Protein AF-A0A354BKF6-F1 (afdb_monomer)

pLDDT: mean 94.43, std 3.98, range [77.25, 98.25]

Mean predicted aligned error: 3.27 Å

Sequence (151 aa):
FLPRPFVEEVFVPQAQAVKSELNRNYIPGHKKGGSVSYYTVQEKAPRFLELYRADSFRGFLDRLVQAKLMFCPDNDPHSCALYYYTEPGDHIGFHYDTSYYNGARYTILMGLVDRSTQCKLVCELFKDHPTQQPRHLELITEPGDMVIFNG

Nearest PDB structures (foldseek):
  7u6h-assembly4_D  TM=7.148E-01  e=1.396E-02  Pseudomonas kilonensis
  6nie-assembly4_D  TM=7.273E-01  e=1.927E-01  Streptantibioticus cattleyicolor NRRL 8057 = DSM 46488
  4nhy-assembly6_C-3  TM=6.813E-01  e=1.699E+00  Homo sapiens

Structure (mmCIF, N/CA/C/O backbone):
data_AF-A0A354BKF6-F1
#
_entry.id   AF-A0A354BKF6-F1
#
loop_
_atom_site.group_PDB
_atom_site.id
_atom_site.type_symbol
_atom_site.label_atom_id
_atom_site.label_alt_id
_atom_site.label_comp_id
_atom_site.label_asym_id
_atom_site.label_entity_id
_atom_site.label_seq_id
_atom_site.pdbx_PDB_ins_code
_atom_site.Cartn_x
_atom_site.Cartn_y
_atom_site.Cartn_z
_atom_site.occupancy
_atom_site.B_iso_or_equiv
_atom_site.auth_seq_id
_atom_site.auth_comp_id
_atom_site.auth_asym_id
_atom_site.auth_atom_id
_atom_site.pdbx_PDB_model_num
ATOM 1 N N . PHE A 1 1 ? 4.779 -10.829 6.390 1.00 95.50 1 PHE A N 1
ATOM 2 C CA . PHE A 1 1 ? 3.600 -11.636 5.972 1.00 95.50 1 PHE A CA 1
ATOM 3 C C . PHE A 1 1 ? 3.947 -12.526 4.784 1.00 95.50 1 PHE A C 1
ATOM 5 O O . PHE A 1 1 ? 3.900 -13.741 4.933 1.00 95.50 1 PHE A O 1
ATOM 12 N N . LEU A 1 2 ? 4.338 -11.957 3.641 1.00 97.38 2 LEU A N 1
ATOM 13 C CA . LEU A 1 2 ? 4.925 -12.721 2.537 1.00 97.38 2 LEU A CA 1
ATOM 14 C C . LEU A 1 2 ? 6.447 -12.828 2.706 1.00 97.38 2 LEU A C 1
ATOM 16 O O . LEU A 1 2 ? 7.049 -11.903 3.254 1.00 97.38 2 LEU A O 1
ATOM 20 N N . PRO A 1 3 ? 7.088 -13.913 2.238 1.00 97.88 3 PRO A N 1
ATOM 21 C CA . PRO A 1 3 ? 8.542 -13.986 2.201 1.00 97.88 3 PRO A CA 1
ATOM 22 C C . PRO A 1 3 ? 9.117 -12.869 1.328 1.00 97.88 3 PRO A C 1
ATOM 24 O O . PRO A 1 3 ? 8.699 -12.697 0.182 1.00 97.88 3 PRO A O 1
ATOM 27 N N . ARG A 1 4 ? 10.120 -12.156 1.840 1.00 97.12 4 ARG A N 1
ATOM 28 C CA . ARG A 1 4 ? 10.809 -11.086 1.109 1.00 97.12 4 ARG A CA 1
ATOM 29 C C . ARG A 1 4 ? 11.258 -11.488 -0.308 1.00 97.12 4 ARG A C 1
ATOM 31 O O . ARG A 1 4 ? 10.924 -10.745 -1.228 1.00 97.12 4 ARG A O 1
ATOM 38 N N . PRO A 1 5 ? 1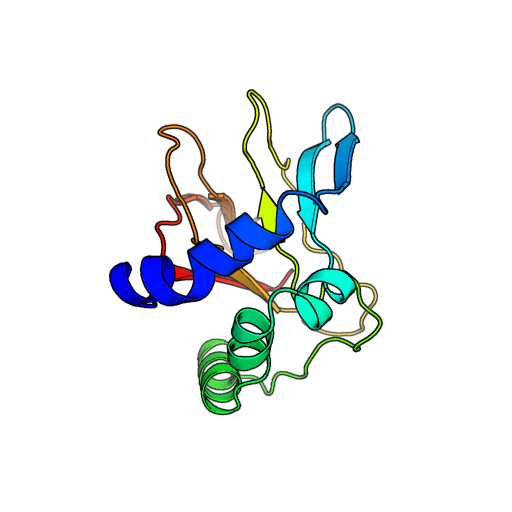1.905 -12.655 -0.534 1.00 98.06 5 PRO A N 1
ATOM 39 C CA . PRO A 1 5 ? 12.312 -13.057 -1.883 1.00 98.06 5 PRO A CA 1
ATOM 40 C C . PRO A 1 5 ? 11.137 -13.161 -2.860 1.00 98.06 5 PRO A C 1
ATOM 42 O O . PRO A 1 5 ? 11.247 -12.733 -4.001 1.00 98.06 5 PRO A O 1
ATOM 45 N N . PHE A 1 6 ? 9.983 -13.651 -2.396 1.00 98.00 6 PHE A N 1
ATOM 46 C CA . PHE A 1 6 ? 8.782 -13.742 -3.224 1.00 98.00 6 PHE A CA 1
ATOM 47 C C . PHE A 1 6 ? 8.280 -12.355 -3.639 1.00 98.00 6 PHE A C 1
ATOM 49 O O . PHE A 1 6 ? 7.915 -12.144 -4.792 1.00 98.00 6 PHE A O 1
ATOM 56 N N . VAL A 1 7 ? 8.283 -11.388 -2.717 1.00 98.25 7 VAL A N 1
ATOM 57 C CA . VAL A 1 7 ? 7.860 -10.015 -3.026 1.00 98.25 7 VAL A CA 1
ATOM 58 C C . VAL A 1 7 ? 8.809 -9.349 -4.014 1.00 98.25 7 VAL A C 1
ATOM 60 O O . VAL A 1 7 ? 8.356 -8.742 -4.988 1.00 98.25 7 VAL A O 1
ATOM 63 N N . GLU A 1 8 ? 10.112 -9.495 -3.784 1.00 97.69 8 GLU A N 1
ATOM 64 C CA . GLU A 1 8 ? 11.159 -8.951 -4.648 1.00 97.69 8 GLU A CA 1
ATOM 65 C C . GLU A 1 8 ? 11.139 -9.570 -6.054 1.00 97.69 8 GLU A C 1
ATOM 67 O O . GLU A 1 8 ? 11.384 -8.861 -7.028 1.00 97.69 8 GLU A O 1
ATOM 72 N N . GLU A 1 9 ? 10.792 -10.850 -6.185 1.00 97.94 9 GLU A N 1
ATOM 73 C CA . GLU A 1 9 ? 10.708 -11.542 -7.474 1.00 97.94 9 GLU A CA 1
ATOM 74 C C . GLU A 1 9 ? 9.396 -11.258 -8.223 1.00 97.94 9 GLU A C 1
ATOM 76 O O . GLU A 1 9 ? 9.407 -11.011 -9.428 1.00 97.94 9 GLU A O 1
ATOM 81 N N . VAL A 1 10 ? 8.252 -11.271 -7.532 1.00 97.56 10 VAL A N 1
ATOM 82 C CA . VAL A 1 10 ? 6.928 -11.271 -8.181 1.00 97.56 10 VAL A CA 1
ATOM 83 C C . VAL A 1 10 ? 6.327 -9.871 -8.307 1.00 97.56 10 VAL A C 1
ATOM 85 O O . VAL A 1 10 ? 5.771 -9.527 -9.354 1.00 97.56 10 VAL A O 1
ATOM 88 N N . PHE A 1 11 ? 6.420 -9.053 -7.255 1.00 98.19 11 PHE A N 1
ATOM 89 C CA . PHE A 1 11 ? 5.707 -7.772 -7.178 1.00 98.19 11 PHE A CA 1
ATOM 90 C C . PHE A 1 11 ? 6.582 -6.577 -7.535 1.00 98.19 11 PHE A C 1
ATOM 92 O O . PHE A 1 11 ? 6.136 -5.676 -8.251 1.00 98.19 11 PHE A O 1
ATOM 99 N N . VAL A 1 12 ? 7.834 -6.558 -7.068 1.00 98.06 12 VAL A N 1
ATOM 100 C CA . VAL A 1 12 ? 8.735 -5.423 -7.305 1.00 98.06 12 VAL A CA 1
ATOM 101 C C . VAL A 1 12 ? 8.926 -5.129 -8.799 1.00 98.06 12 VAL A C 1
ATOM 103 O O . VAL A 1 12 ? 8.836 -3.950 -9.146 1.00 98.06 12 VAL A O 1
ATOM 106 N N . PRO A 1 13 ? 9.098 -6.109 -9.712 1.00 98.00 13 PRO A N 1
ATOM 107 C CA . PRO A 1 13 ? 9.238 -5.812 -11.137 1.00 98.00 13 PRO A CA 1
ATOM 108 C C . PRO A 1 13 ? 8.025 -5.085 -11.727 1.00 98.00 13 PRO A C 1
ATOM 110 O O . PRO A 1 13 ? 8.200 -4.136 -12.487 1.00 98.00 13 PRO A O 1
ATOM 113 N N . GLN A 1 14 ? 6.801 -5.451 -11.330 1.00 97.69 14 GLN A N 1
ATOM 114 C CA . GLN A 1 14 ? 5.589 -4.756 -11.782 1.00 97.69 14 GLN A CA 1
ATOM 115 C C . GLN A 1 14 ? 5.467 -3.361 -11.184 1.00 97.69 14 GLN A C 1
ATOM 117 O O . GLN A 1 14 ? 5.155 -2.418 -11.906 1.00 97.69 14 GLN A O 1
ATOM 122 N N . ALA A 1 15 ? 5.798 -3.201 -9.900 1.00 97.50 15 ALA A N 1
ATOM 123 C CA . ALA A 1 15 ? 5.865 -1.882 -9.286 1.00 97.50 15 ALA A CA 1
ATOM 124 C C . ALA A 1 15 ? 6.912 -0.983 -9.971 1.00 97.50 15 ALA A C 1
ATOM 126 O O . ALA A 1 15 ? 6.690 0.220 -10.088 1.00 97.50 15 ALA A O 1
ATOM 127 N N . GLN A 1 16 ? 8.039 -1.527 -10.447 1.00 97.12 16 GLN A N 1
ATOM 128 C CA . GLN A 1 16 ? 8.996 -0.757 -11.249 1.00 97.12 16 GLN A CA 1
ATOM 129 C C . GLN A 1 16 ? 8.455 -0.449 -12.651 1.00 97.12 16 GLN A C 1
ATOM 131 O O . GLN A 1 16 ? 8.610 0.679 -13.110 1.00 97.12 16 GLN A O 1
ATOM 136 N N . ALA A 1 17 ? 7.808 -1.412 -13.313 1.00 97.00 17 ALA A N 1
ATOM 137 C CA . ALA A 1 17 ? 7.297 -1.259 -14.676 1.00 97.00 17 ALA A CA 1
ATOM 138 C C . ALA A 1 17 ? 6.246 -0.144 -14.803 1.00 97.00 17 ALA A C 1
ATOM 140 O O . ALA A 1 17 ? 6.218 0.553 -15.811 1.00 97.00 17 ALA A O 1
ATOM 141 N N . VAL A 1 18 ? 5.424 0.073 -13.770 1.00 97.25 18 VAL A N 1
ATOM 142 C CA . VAL A 1 18 ? 4.403 1.136 -13.771 1.00 97.25 18 VAL A CA 1
ATOM 143 C C . VAL A 1 18 ? 4.903 2.484 -13.246 1.00 97.25 18 VAL A C 1
ATOM 145 O O . VAL A 1 18 ? 4.125 3.429 -13.154 1.00 97.25 18 VAL A O 1
ATOM 148 N N . LYS A 1 19 ? 6.197 2.632 -12.925 1.00 95.12 19 LYS A N 1
ATOM 149 C CA . LYS A 1 19 ? 6.741 3.914 -12.436 1.00 95.12 19 LYS A CA 1
ATOM 150 C C . LYS A 1 19 ? 6.587 5.069 -13.426 1.00 95.12 19 LYS A C 1
ATOM 152 O O . LYS A 1 19 ? 6.499 6.213 -12.994 1.00 95.12 19 LYS A O 1
ATOM 157 N N . SER A 1 20 ? 6.568 4.801 -14.730 1.00 94.75 20 SER A N 1
ATOM 158 C CA . SER A 1 20 ? 6.328 5.839 -15.744 1.00 94.75 20 SER A CA 1
ATOM 159 C C . SER A 1 20 ? 4.923 6.440 -15.666 1.00 94.75 20 SER A C 1
ATOM 161 O O . SER A 1 20 ? 4.696 7.521 -16.191 1.00 94.75 20 SER A O 1
ATOM 163 N N . GLU A 1 21 ? 3.995 5.761 -14.992 1.00 96.62 21 GLU A N 1
ATOM 164 C CA . GLU A 1 21 ? 2.589 6.147 -14.857 1.00 96.62 21 GLU A CA 1
ATOM 165 C C . GLU A 1 21 ? 2.311 6.904 -13.551 1.00 96.62 21 GLU A C 1
ATOM 167 O O . GLU A 1 21 ? 1.155 7.099 -13.171 1.00 96.62 21 GLU A O 1
ATOM 172 N N . LEU A 1 22 ? 3.360 7.287 -12.816 1.00 95.19 22 LEU A N 1
ATOM 173 C CA . LEU A 1 22 ? 3.209 7.958 -11.533 1.00 95.19 22 LEU A CA 1
ATOM 174 C C . LEU A 1 22 ? 2.506 9.299 -11.688 1.00 95.19 22 LEU A C 1
ATOM 176 O O . LEU A 1 22 ? 3.024 10.228 -12.306 1.00 95.19 22 LEU A O 1
ATOM 180 N N . ASN A 1 23 ? 1.389 9.441 -10.986 1.00 96.50 23 ASN A N 1
ATOM 181 C CA . ASN A 1 23 ? 0.830 10.744 -10.689 1.00 96.50 23 ASN A CA 1
ATOM 182 C C . ASN A 1 23 ? 1.442 11.256 -9.378 1.00 96.50 23 ASN A C 1
ATOM 184 O O . ASN A 1 23 ? 1.198 10.681 -8.310 1.00 96.50 23 ASN A O 1
ATOM 188 N N . ARG A 1 24 ? 2.257 12.316 -9.456 1.00 96.50 24 ARG A N 1
ATOM 189 C CA . ARG A 1 24 ? 2.846 12.965 -8.276 1.00 96.50 24 ARG A CA 1
ATOM 190 C C . ARG A 1 24 ? 1.954 14.101 -7.802 1.00 96.50 24 ARG A C 1
ATOM 192 O O . ARG A 1 24 ? 1.553 14.959 -8.580 1.00 96.50 24 ARG A O 1
ATOM 199 N N . ASN A 1 25 ? 1.681 14.116 -6.504 1.00 92.94 25 ASN A N 1
ATOM 200 C CA . ASN A 1 25 ? 0.852 15.126 -5.865 1.00 92.94 25 ASN A CA 1
ATOM 201 C C . ASN A 1 25 ? 1.604 15.745 -4.684 1.00 92.94 25 ASN A C 1
ATOM 203 O O . ASN A 1 25 ? 2.267 15.042 -3.917 1.00 92.94 25 ASN A O 1
ATOM 207 N N . TYR A 1 26 ? 1.469 17.059 -4.534 1.00 95.75 26 TYR A N 1
ATOM 208 C CA . TYR A 1 26 ? 1.956 17.806 -3.389 1.00 95.75 26 TYR A CA 1
ATOM 209 C C . TYR A 1 26 ? 0.846 18.706 -2.851 1.00 95.75 26 TYR A C 1
ATOM 211 O O . TYR A 1 26 ? 0.361 19.600 -3.540 1.00 95.75 26 TYR A O 1
ATOM 219 N N . ILE A 1 27 ? 0.475 18.469 -1.597 1.00 93.00 27 ILE A N 1
ATOM 220 C CA . ILE A 1 27 ? -0.433 19.307 -0.823 1.00 93.00 27 ILE A CA 1
ATOM 221 C C . ILE A 1 27 ? 0.365 19.816 0.382 1.00 93.00 27 ILE A C 1
ATOM 223 O O . ILE A 1 27 ? 0.701 19.007 1.258 1.00 93.00 27 ILE A O 1
ATOM 227 N N . PRO A 1 28 ? 0.688 21.123 0.438 1.00 92.25 28 PRO A N 1
ATOM 228 C CA . PRO A 1 28 ? 1.463 21.703 1.530 1.00 92.25 28 PRO A CA 1
ATOM 229 C C . PRO A 1 28 ? 0.897 21.337 2.905 1.00 92.25 28 PRO A C 1
ATOM 231 O O . PRO A 1 28 ? -0.298 21.482 3.150 1.00 92.25 28 PRO A O 1
ATOM 234 N N . GLY A 1 29 ? 1.762 20.844 3.793 1.00 88.75 29 GLY A N 1
ATOM 235 C CA . GLY A 1 29 ? 1.398 20.450 5.159 1.00 88.75 29 GLY A CA 1
ATOM 236 C C . GLY A 1 29 ? 0.611 19.141 5.286 1.00 88.75 29 GLY A C 1
ATOM 237 O O . GLY A 1 29 ? 0.300 18.751 6.406 1.00 88.75 29 GLY A O 1
ATOM 238 N N . HIS A 1 30 ? 0.300 18.455 4.182 1.00 92.12 30 HIS A N 1
ATOM 239 C CA . HIS A 1 30 ? -0.501 17.231 4.209 1.00 92.12 30 HIS A CA 1
ATOM 240 C C . HIS A 1 30 ? 0.187 16.047 3.532 1.00 92.12 30 HIS A C 1
ATOM 242 O O . HIS A 1 30 ? 0.279 14.975 4.124 1.00 92.12 30 HIS A O 1
ATOM 248 N N . LYS A 1 31 ? 0.621 16.177 2.273 1.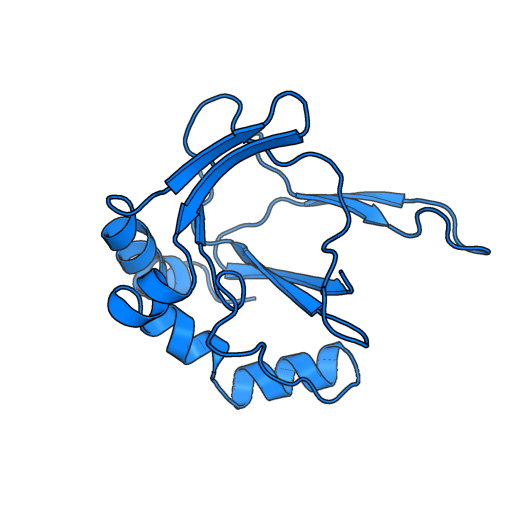00 95.25 31 LYS A N 1
ATOM 249 C CA . LYS A 1 31 ? 1.258 15.057 1.564 1.00 95.25 31 LYS A CA 1
ATOM 250 C C . LYS A 1 31 ? 2.181 15.495 0.447 1.00 95.25 31 LYS A C 1
ATOM 252 O O . LYS A 1 31 ? 1.914 16.481 -0.235 1.00 95.25 31 LYS A O 1
ATOM 257 N N . LYS A 1 32 ? 3.200 14.683 0.194 1.00 97.25 32 LYS A N 1
ATOM 258 C CA . LYS A 1 32 ? 4.041 14.724 -1.000 1.00 97.25 32 LYS A CA 1
ATOM 259 C C . LYS A 1 32 ? 4.375 13.291 -1.406 1.00 97.25 32 LYS A C 1
ATOM 261 O O . LYS A 1 32 ? 4.874 12.532 -0.584 1.00 97.25 32 LYS A O 1
ATOM 266 N N . GLY A 1 33 ? 4.107 12.907 -2.647 1.00 96.69 33 GLY A N 1
ATOM 267 C CA . GLY A 1 33 ? 4.486 11.578 -3.126 1.00 96.69 33 GLY A CA 1
ATOM 268 C C . GLY A 1 33 ? 3.881 11.219 -4.472 1.00 96.69 33 GLY A C 1
ATOM 269 O O . GLY A 1 33 ? 3.105 11.982 -5.052 1.00 96.69 33 GLY A O 1
ATOM 270 N N . GLY A 1 34 ? 4.256 10.045 -4.974 1.00 97.19 34 GLY A N 1
ATOM 271 C CA . GLY A 1 34 ? 3.719 9.462 -6.199 1.00 97.19 34 GLY A CA 1
ATOM 272 C C . GLY A 1 34 ? 2.694 8.374 -5.914 1.00 97.19 34 GLY A C 1
ATOM 273 O O . GLY A 1 34 ? 2.797 7.655 -4.920 1.00 97.19 34 GLY A O 1
ATOM 274 N N . SER A 1 35 ? 1.728 8.215 -6.812 1.00 97.38 35 SER A N 1
ATOM 275 C CA . SER A 1 35 ? 0.816 7.075 -6.786 1.00 97.38 35 SER A CA 1
ATOM 276 C C . SER A 1 35 ? 0.503 6.559 -8.185 1.00 97.38 35 SER A C 1
ATOM 278 O O . SER A 1 35 ? 0.527 7.319 -9.154 1.00 97.38 35 SER A O 1
ATOM 280 N N . VAL A 1 36 ? 0.196 5.268 -8.267 1.00 97.81 36 VAL A N 1
ATOM 281 C CA . VAL A 1 36 ? -0.390 4.613 -9.437 1.00 97.81 36 VAL A CA 1
ATOM 282 C C . VAL A 1 36 ? -1.750 4.070 -9.013 1.00 97.81 36 VAL A C 1
ATOM 284 O O . VAL A 1 36 ? -1.847 3.312 -8.046 1.00 97.81 36 VAL A O 1
ATOM 287 N N . SER A 1 37 ? -2.799 4.510 -9.708 1.00 96.69 37 SER A N 1
ATOM 288 C CA . SER A 1 37 ? -4.188 4.187 -9.364 1.00 96.69 37 SER A CA 1
ATOM 289 C C . SER A 1 37 ? -4.556 2.740 -9.687 1.00 96.69 37 SER A C 1
ATOM 291 O O . SER A 1 37 ? -3.897 2.086 -10.500 1.00 96.69 37 SER A O 1
ATOM 293 N N . TYR A 1 38 ? -5.666 2.281 -9.109 1.00 96.25 38 TYR A N 1
ATOM 294 C CA . TYR A 1 38 ? -6.254 0.969 -9.371 1.00 96.25 38 TYR A CA 1
ATOM 295 C C . TYR A 1 38 ? -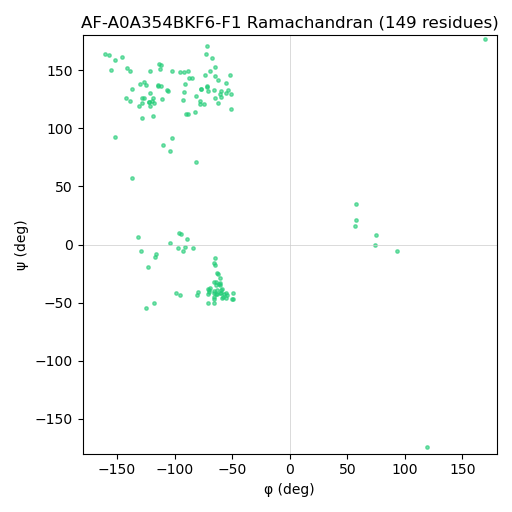6.417 0.653 -10.862 1.00 96.25 38 TYR A C 1
ATOM 297 O O . TYR A 1 38 ? -6.071 -0.443 -11.293 1.00 96.25 38 TYR A O 1
ATOM 305 N N . TYR A 1 39 ? -6.858 1.626 -11.663 1.00 95.50 39 TYR A N 1
ATOM 306 C CA . TYR A 1 39 ? -7.056 1.449 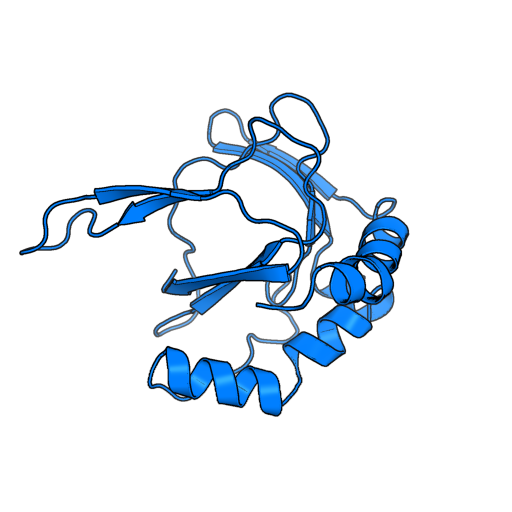-13.103 1.00 95.50 39 TYR A CA 1
ATOM 307 C C . TYR A 1 39 ? -5.763 1.046 -13.818 1.00 95.50 39 TYR A C 1
ATOM 309 O O . TYR A 1 39 ? -5.726 0.088 -14.583 1.00 95.50 39 TYR A O 1
ATOM 317 N N . THR A 1 40 ? -4.664 1.728 -13.503 1.00 96.69 40 THR A N 1
ATOM 318 C CA . THR A 1 40 ? -3.358 1.419 -14.087 1.00 96.69 40 THR A CA 1
ATOM 319 C C . THR A 1 40 ? -2.804 0.096 -13.560 1.00 96.69 40 THR A C 1
ATOM 321 O O . THR A 1 40 ? -2.207 -0.665 -14.320 1.00 96.69 40 THR A O 1
ATOM 324 N N . VAL A 1 41 ? -3.006 -0.206 -12.271 1.00 96.75 41 VAL A N 1
ATOM 325 C CA . VAL A 1 41 ? -2.611 -1.495 -11.677 1.00 96.75 41 VAL A CA 1
ATOM 326 C C . VAL A 1 41 ? -3.344 -2.648 -12.363 1.00 96.75 41 VAL A C 1
ATOM 328 O O . VAL A 1 41 ? -2.719 -3.655 -12.691 1.00 96.75 41 VAL A O 1
ATOM 331 N N . GLN A 1 42 ? -4.636 -2.484 -12.647 1.00 95.06 42 GLN A N 1
ATOM 332 C CA . GLN A 1 42 ? -5.441 -3.482 -13.342 1.00 95.06 42 GLN A CA 1
ATOM 333 C C . GLN A 1 42 ? -4.903 -3.816 -14.732 1.00 95.06 42 GLN A C 1
ATOM 335 O O . GLN A 1 42 ? -4.873 -4.985 -15.110 1.00 95.06 42 GLN A O 1
ATOM 340 N N . GLU A 1 43 ? -4.469 -2.806 -15.479 1.00 95.19 43 GLU A N 1
ATOM 341 C CA . GLU A 1 43 ? -3.972 -2.983 -16.843 1.00 95.19 43 GLU A CA 1
ATOM 342 C C . GLU A 1 43 ? -2.527 -3.487 -16.892 1.00 95.19 43 GLU A C 1
ATOM 344 O O . GLU A 1 43 ? -2.186 -4.321 -17.730 1.00 95.19 43 GLU A O 1
ATOM 349 N N . LYS A 1 44 ? -1.658 -2.962 -16.019 1.00 97.12 44 LYS A N 1
ATOM 350 C CA . LYS A 1 44 ? -0.197 -3.073 -16.176 1.00 97.12 44 LYS A CA 1
ATOM 351 C C . LYS A 1 44 ? 0.497 -3.858 -15.063 1.00 97.12 44 LYS A C 1
ATOM 353 O O . LYS A 1 44 ? 1.675 -4.183 -15.200 1.00 97.12 44 LYS A O 1
ATOM 358 N N . ALA A 1 45 ? -0.199 -4.172 -13.972 1.00 96.75 45 ALA A N 1
ATOM 359 C CA . ALA A 1 45 ? 0.373 -4.847 -12.809 1.00 96.75 45 ALA A CA 1
ATOM 360 C C . ALA A 1 45 ? -0.556 -5.959 -12.254 1.00 96.75 45 ALA A C 1
ATOM 362 O O . ALA A 1 45 ? -0.928 -5.948 -11.073 1.00 96.75 45 ALA A O 1
ATOM 363 N N . PRO A 1 46 ? -0.931 -6.953 -13.088 1.00 95.56 46 PRO A N 1
ATOM 364 C CA . PRO A 1 46 ? -1.987 -7.920 -12.782 1.00 95.56 46 PRO A CA 1
ATOM 365 C C . PRO A 1 46 ? -1.705 -8.814 -11.569 1.00 95.56 46 PRO A C 1
ATOM 367 O O . PRO A 1 46 ? -2.653 -9.274 -10.937 1.00 95.56 46 PRO A O 1
ATOM 370 N N . ARG A 1 47 ? -0.442 -9.041 -11.175 1.00 97.44 47 ARG A N 1
ATOM 371 C CA . ARG A 1 47 ? -0.148 -9.898 -10.008 1.00 97.44 47 ARG A CA 1
ATOM 372 C C . ARG A 1 47 ? -0.657 -9.289 -8.705 1.00 97.44 47 ARG A C 1
ATOM 374 O O . ARG A 1 47 ? -1.081 -10.031 -7.823 1.00 97.44 47 ARG A O 1
ATOM 381 N N . PHE A 1 48 ? -0.664 -7.959 -8.582 1.00 97.44 48 PHE A N 1
ATOM 382 C CA . PHE A 1 48 ? -1.274 -7.305 -7.421 1.00 97.44 48 PHE A CA 1
ATOM 383 C C . PHE A 1 48 ? -2.775 -7.578 -7.361 1.00 97.44 48 PHE A C 1
ATOM 385 O O . PHE A 1 48 ? -3.299 -7.853 -6.283 1.00 97.44 48 PHE A O 1
ATOM 392 N N . LEU A 1 49 ? -3.454 -7.576 -8.513 1.00 95.75 49 LEU A N 1
ATOM 393 C CA . LEU A 1 49 ? -4.873 -7.912 -8.575 1.00 95.75 49 LEU A CA 1
ATOM 394 C C . LEU A 1 49 ? -5.154 -9.382 -8.296 1.00 95.75 49 LEU A C 1
ATOM 396 O O . LEU A 1 49 ? -6.152 -9.675 -7.645 1.00 95.75 49 LEU A O 1
ATOM 400 N N . GLU A 1 50 ? -4.295 -10.292 -8.752 1.00 97.06 50 GLU A N 1
ATOM 401 C CA . GLU A 1 50 ? -4.412 -11.714 -8.425 1.00 97.06 50 GLU A CA 1
ATOM 402 C C . GLU A 1 50 ? -4.367 -11.932 -6.909 1.00 97.06 50 GLU A C 1
ATOM 404 O O . GLU A 1 50 ? -5.221 -12.637 -6.379 1.00 97.06 50 GLU A O 1
ATOM 409 N N . LEU A 1 51 ? -3.438 -11.280 -6.194 1.00 97.25 51 LEU A N 1
ATOM 410 C CA . LEU A 1 51 ? -3.395 -11.332 -4.730 1.00 97.25 51 LEU A CA 1
ATOM 411 C C . LEU A 1 51 ? -4.620 -10.657 -4.103 1.00 97.25 51 LEU A C 1
ATOM 413 O O . LEU A 1 51 ? -5.277 -11.262 -3.259 1.00 97.25 51 LEU A O 1
ATOM 417 N N . TYR A 1 52 ? -4.935 -9.424 -4.516 1.00 96.75 52 TYR A N 1
ATOM 418 C CA . TYR A 1 52 ? -6.059 -8.649 -3.982 1.00 96.75 52 TYR A CA 1
ATOM 419 C C . TYR A 1 52 ? -7.380 -9.416 -4.094 1.00 96.75 52 TYR A C 1
ATOM 421 O O . TYR A 1 52 ? -8.154 -9.434 -3.144 1.00 96.75 52 TYR A O 1
ATOM 429 N N . ARG A 1 53 ? -7.613 -10.093 -5.226 1.00 96.06 53 ARG A N 1
ATOM 430 C CA . ARG A 1 53 ? -8.843 -10.845 -5.513 1.00 96.06 53 ARG A CA 1
ATOM 431 C C . ARG A 1 53 ? -8.786 -12.317 -5.090 1.00 96.06 53 ARG A C 1
ATOM 433 O O . ARG A 1 53 ? -9.784 -13.016 -5.247 1.00 96.06 53 ARG A O 1
ATOM 440 N N . ALA A 1 54 ? -7.666 -12.806 -4.556 1.00 97.75 54 ALA A N 1
ATOM 441 C CA . ALA A 1 54 ? -7.543 -14.204 -4.157 1.00 97.75 54 ALA A CA 1
ATOM 442 C C . ALA A 1 54 ? -8.495 -14.542 -3.000 1.00 97.75 54 ALA A C 1
ATOM 444 O O . ALA A 1 54 ? -8.430 -13.947 -1.921 1.00 97.75 54 ALA A O 1
ATOM 445 N N . ASP A 1 55 ? -9.319 -15.576 -3.181 1.00 98.12 55 ASP A N 1
ATOM 446 C CA . ASP A 1 55 ? -10.234 -16.054 -2.138 1.00 98.12 55 ASP A CA 1
ATOM 447 C C . ASP A 1 55 ? -9.504 -16.513 -0.873 1.00 98.12 55 ASP A C 1
ATOM 449 O O . ASP A 1 55 ? -10.002 -16.325 0.237 1.00 98.12 55 ASP A O 1
ATOM 453 N N . SER A 1 56 ? -8.302 -17.076 -1.016 1.00 97.75 56 SER A N 1
ATOM 454 C CA . SER A 1 56 ? -7.463 -17.469 0.118 1.00 97.75 56 SER A CA 1
ATOM 455 C C . SER A 1 56 ? -6.995 -16.262 0.931 1.00 97.75 56 SER A C 1
ATOM 457 O O . SER A 1 56 ? -7.006 -16.315 2.163 1.00 97.75 56 SER A O 1
ATOM 459 N N . PHE A 1 57 ? -6.633 -15.166 0.258 1.00 97.81 57 PHE A N 1
ATOM 460 C CA . PHE A 1 57 ? -6.218 -13.930 0.908 1.00 97.81 57 PHE A CA 1
ATOM 461 C C . PHE A 1 57 ? -7.405 -13.245 1.580 1.00 97.8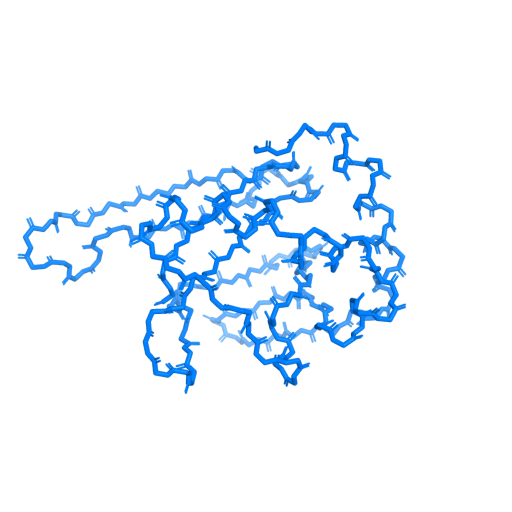1 57 PHE A C 1
ATOM 463 O O . PHE A 1 57 ? -7.357 -12.996 2.783 1.00 97.81 57 PHE A O 1
ATOM 470 N N . ARG A 1 58 ? -8.520 -13.063 0.863 1.00 97.75 58 ARG A N 1
ATOM 471 C CA . ARG A 1 58 ? -9.765 -12.543 1.448 1.00 97.75 58 ARG A CA 1
ATOM 472 C C . ARG A 1 58 ? -10.223 -13.380 2.640 1.00 97.75 58 ARG A C 1
ATOM 474 O O . ARG A 1 58 ? -10.509 -12.834 3.695 1.00 97.75 58 ARG A O 1
ATOM 481 N N . GLY A 1 59 ? -10.222 -14.705 2.517 1.00 98.19 59 GLY A N 1
ATOM 482 C CA . GLY A 1 59 ? -10.601 -15.601 3.606 1.00 98.19 59 GLY A CA 1
ATOM 483 C C . GLY A 1 59 ? -9.664 -15.519 4.815 1.00 98.19 59 GLY A C 1
ATOM 484 O O . GLY A 1 59 ? -10.109 -15.705 5.946 1.00 98.19 59 GLY A O 1
ATOM 485 N N . PHE A 1 60 ? -8.373 -15.246 4.610 1.00 98.06 60 PHE A N 1
ATOM 486 C CA . PHE A 1 60 ? -7.443 -14.943 5.699 1.00 98.06 60 PHE A CA 1
ATOM 487 C C . PHE A 1 60 ? -7.800 -13.626 6.395 1.00 98.06 60 PHE A C 1
ATOM 489 O O . PHE A 1 60 ? -7.891 -13.602 7.623 1.00 98.06 60 PHE A O 1
ATOM 496 N N . LEU A 1 61 ? -8.065 -12.572 5.623 1.00 97.88 61 LEU A N 1
ATOM 497 C CA . LEU A 1 61 ? -8.445 -11.263 6.148 1.00 97.88 61 LEU A CA 1
ATOM 498 C C . LEU A 1 61 ? -9.776 -11.322 6.909 1.00 97.88 61 LEU A C 1
ATOM 500 O O . LEU A 1 61 ? -9.841 -10.799 8.016 1.00 97.88 61 LEU A O 1
ATOM 504 N N . ASP A 1 62 ? -10.777 -12.044 6.389 1.00 98.06 62 ASP A N 1
ATOM 505 C CA . ASP A 1 62 ? -12.065 -12.287 7.054 1.00 98.06 62 ASP A CA 1
ATOM 506 C C . ASP A 1 62 ? -11.869 -12.794 8.492 1.00 98.06 62 ASP A C 1
ATOM 508 O O . ASP A 1 62 ? -12.502 -12.326 9.439 1.00 98.06 62 ASP A O 1
ATOM 512 N N . ARG A 1 63 ? -10.969 -13.773 8.665 1.00 97.81 63 ARG A N 1
ATOM 513 C CA . ARG A 1 63 ? -10.666 -14.357 9.980 1.00 97.81 63 ARG A CA 1
ATOM 514 C C . ARG A 1 63 ? -9.922 -13.379 10.878 1.00 97.81 63 ARG A C 1
ATOM 516 O O . ARG A 1 63 ? -10.185 -13.352 12.075 1.00 97.81 63 ARG A O 1
ATOM 523 N N . LEU A 1 64 ? -9.001 -12.604 10.308 1.00 97.12 64 LEU A N 1
ATOM 524 C CA . LEU A 1 64 ? -8.192 -11.641 11.049 1.00 97.12 64 LEU A CA 1
ATOM 525 C C . LEU A 1 64 ? -9.050 -10.511 11.630 1.00 97.12 64 LEU A C 1
ATOM 527 O O . LEU A 1 64 ? -8.856 -10.133 12.781 1.00 97.12 64 LEU A O 1
ATOM 531 N N . VAL A 1 65 ? -10.018 -10.013 10.856 1.00 96.62 65 VAL A N 1
ATOM 532 C CA . VAL A 1 65 ? -10.914 -8.922 11.277 1.00 96.62 65 VAL A CA 1
ATOM 533 C C . VAL A 1 65 ? -12.217 -9.409 11.917 1.00 96.62 65 VAL A C 1
ATOM 535 O O . VAL A 1 65 ? -12.997 -8.594 12.397 1.00 96.62 65 VAL A O 1
ATOM 538 N N . GLN A 1 66 ? -12.456 -10.724 11.927 1.00 96.94 66 GLN A N 1
ATOM 539 C CA . GLN A 1 66 ? -13.673 -11.363 12.444 1.00 96.94 66 GLN A CA 1
ATOM 540 C C . GLN A 1 66 ? -14.967 -10.873 11.767 1.00 96.94 66 GLN A C 1
ATOM 542 O O . GLN A 1 66 ? -16.026 -10.804 12.388 1.00 96.94 66 GLN A O 1
ATOM 547 N N . ALA A 1 67 ? -14.894 -10.562 10.474 1.00 95.62 67 ALA A N 1
ATOM 548 C CA . ALA A 1 67 ? -16.029 -10.120 9.671 1.00 95.62 67 ALA A CA 1
ATOM 549 C C . ALA A 1 67 ? -15.903 -10.627 8.231 1.00 95.62 67 ALA A C 1
ATOM 551 O O . ALA A 1 67 ? -14.823 -10.998 7.783 1.00 95.62 67 ALA A O 1
ATOM 552 N N . LYS A 1 68 ? -17.013 -10.647 7.490 1.00 95.69 68 LYS A N 1
ATOM 553 C CA . LYS A 1 68 ? -16.994 -10.946 6.054 1.00 95.69 68 LYS A CA 1
ATOM 554 C C . LYS A 1 68 ? -16.638 -9.695 5.264 1.00 95.69 68 LYS A C 1
ATOM 556 O O . LYS A 1 68 ? -17.417 -8.746 5.246 1.00 95.69 68 LYS A O 1
ATOM 561 N N . LEU A 1 69 ? -15.483 -9.710 4.604 1.00 95.06 69 LEU A N 1
ATOM 562 C CA . LEU A 1 69 ? -15.020 -8.608 3.776 1.00 95.06 69 LEU A CA 1
ATOM 563 C C . LEU A 1 69 ? -15.588 -8.694 2.360 1.00 95.06 69 LEU A C 1
ATOM 565 O O . LEU A 1 69 ? -15.713 -9.763 1.753 1.00 95.06 69 LEU A O 1
ATOM 569 N N . MET A 1 70 ? -15.888 -7.520 1.819 1.00 93.81 70 MET A N 1
ATOM 570 C CA . MET A 1 70 ? -16.259 -7.318 0.425 1.00 93.81 70 MET A CA 1
ATOM 571 C C . MET A 1 70 ? -15.160 -6.517 -0.263 1.00 93.81 70 MET A C 1
ATOM 573 O O . MET A 1 70 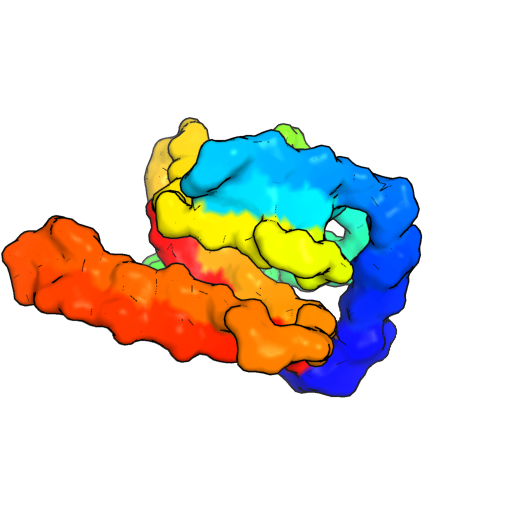? -14.463 -5.728 0.377 1.00 93.81 70 MET A O 1
ATOM 577 N N . PHE A 1 71 ? -15.001 -6.721 -1.568 1.00 93.31 71 PHE A N 1
ATOM 578 C CA . PHE A 1 71 ? -14.114 -5.872 -2.353 1.00 93.31 71 PHE A CA 1
ATOM 579 C C . PHE A 1 71 ? -14.696 -4.466 -2.465 1.00 93.31 71 PHE A C 1
ATOM 581 O O . PHE A 1 71 ? -15.915 -4.280 -2.464 1.00 93.31 71 PHE A O 1
ATOM 588 N N . CYS A 1 72 ? -13.805 -3.484 -2.567 1.00 91.69 72 CYS A N 1
ATOM 589 C CA . CYS A 1 72 ? -14.215 -2.145 -2.953 1.00 91.69 72 CYS A CA 1
ATOM 590 C C . CYS A 1 72 ? -14.747 -2.180 -4.401 1.00 91.69 72 CYS A C 1
ATOM 592 O O . CYS A 1 72 ? -14.350 -3.059 -5.173 1.00 91.69 72 CYS A O 1
ATOM 594 N N . PRO A 1 73 ? -15.648 -1.259 -4.778 1.00 89.25 73 PRO A N 1
ATOM 595 C CA . PRO A 1 73 ? -16.117 -1.132 -6.153 1.00 89.25 73 PRO A CA 1
ATOM 596 C C . PRO A 1 73 ? -14.969 -1.029 -7.168 1.00 89.25 73 PRO A C 1
ATOM 598 O O . PRO A 1 73 ? -13.946 -0.395 -6.907 1.00 89.25 73 PRO A O 1
ATOM 601 N N . ASP A 1 74 ? -15.159 -1.593 -8.363 1.00 88.12 74 ASP A N 1
ATOM 602 C CA . ASP A 1 74 ? -14.137 -1.567 -9.423 1.00 88.12 74 ASP A CA 1
ATOM 603 C C . ASP A 1 74 ? -13.851 -0.145 -9.958 1.00 88.12 74 ASP A C 1
ATOM 605 O O . ASP A 1 74 ? -12.839 0.081 -10.616 1.00 88.12 74 ASP A O 1
ATOM 609 N N . ASN A 1 75 ? -14.724 0.829 -9.676 1.00 89.00 75 ASN A N 1
ATOM 610 C CA . ASN A 1 75 ? -14.541 2.241 -10.029 1.00 89.00 75 ASN A CA 1
ATOM 611 C C . ASN A 1 75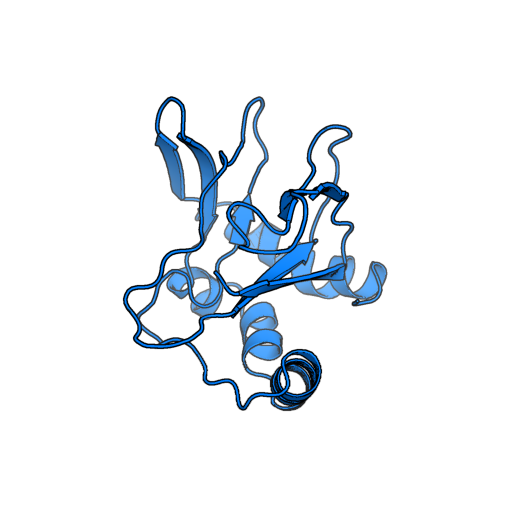 ? -13.910 3.084 -8.905 1.00 89.00 75 ASN A C 1
ATOM 613 O O . ASN A 1 75 ? -13.874 4.314 -8.997 1.00 89.00 75 ASN A O 1
ATOM 617 N N . ASP A 1 76 ? -13.430 2.452 -7.837 1.00 91.12 76 ASP A N 1
ATOM 618 C CA . ASP A 1 76 ? -12.671 3.136 -6.799 1.00 91.12 76 ASP A CA 1
ATOM 619 C C . ASP A 1 76 ? -11.171 3.107 -7.152 1.00 91.12 76 ASP A C 1
ATOM 621 O O . ASP A 1 76 ? -10.542 2.042 -7.133 1.00 91.12 76 ASP A O 1
ATOM 625 N N . PRO A 1 77 ? -10.555 4.267 -7.465 1.00 90.94 77 PRO A N 1
ATOM 626 C CA . PRO A 1 77 ? -9.148 4.336 -7.855 1.00 90.94 77 PRO A CA 1
ATOM 627 C C . PRO A 1 77 ? -8.184 3.934 -6.729 1.00 90.94 77 PRO A C 1
ATOM 629 O O . PRO A 1 77 ? -6.992 3.755 -6.993 1.00 90.94 77 PRO A O 1
ATOM 632 N N . HIS A 1 78 ? -8.677 3.797 -5.495 1.00 91.31 78 HIS A N 1
ATOM 633 C CA . HIS A 1 78 ? -7.906 3.440 -4.310 1.00 91.31 78 HIS A CA 1
ATOM 634 C C . HIS A 1 78 ? -8.114 1.984 -3.859 1.00 91.31 78 HIS A C 1
ATOM 636 O O . HIS A 1 78 ? -7.491 1.583 -2.879 1.00 91.31 78 HIS A O 1
ATOM 642 N N . SER A 1 79 ? -8.922 1.177 -4.565 1.00 92.81 79 SER A N 1
ATOM 643 C CA . SER A 1 79 ? -9.177 -0.240 -4.231 1.00 92.81 79 SER A CA 1
ATOM 644 C C . SER A 1 79 ? -7.903 -1.077 -4.093 1.00 92.81 79 SER A C 1
ATOM 646 O O . SER A 1 79 ? -7.773 -1.878 -3.170 1.00 92.81 79 SER A O 1
ATOM 648 N N . CYS A 1 80 ? -6.954 -0.888 -5.013 1.00 96.19 80 CYS A N 1
ATOM 649 C CA . CYS A 1 80 ? -5.610 -1.458 -4.960 1.00 96.19 80 CYS A CA 1
ATOM 650 C C . CYS A 1 80 ? -4.664 -0.516 -5.716 1.00 96.19 80 CYS A C 1
ATOM 652 O O . CYS A 1 80 ? -4.547 -0.579 -6.937 1.00 96.19 80 CYS A O 1
ATOM 654 N N . ALA A 1 81 ? -4.046 0.412 -4.988 1.00 96.62 81 ALA A N 1
ATOM 655 C CA . ALA A 1 81 ? -3.148 1.423 -5.538 1.00 96.62 81 ALA A CA 1
ATOM 656 C C . ALA A 1 81 ? -1.714 1.211 -5.041 1.00 96.62 81 ALA A C 1
ATOM 658 O O . ALA A 1 81 ? -1.487 0.648 -3.969 1.00 96.62 81 ALA A O 1
ATOM 659 N N . LEU A 1 82 ? -0.742 1.696 -5.811 1.00 97.88 82 LEU A N 1
ATOM 660 C CA . LEU A 1 82 ? 0.669 1.676 -5.431 1.00 97.88 82 LEU A CA 1
ATOM 661 C C . LEU A 1 82 ? 1.116 3.086 -5.049 1.00 97.88 82 LEU A C 1
ATOM 663 O O . LEU A 1 82 ? 0.865 4.034 -5.791 1.00 97.88 82 LEU A O 1
ATOM 667 N N . TYR A 1 83 ? 1.807 3.219 -3.918 1.00 96.88 83 TYR A N 1
ATOM 668 C CA . TYR A 1 83 ? 2.323 4.493 -3.414 1.00 96.88 83 TYR A CA 1
ATOM 669 C C . TYR A 1 83 ? 3.851 4.500 -3.417 1.00 96.88 83 TYR A C 1
ATOM 671 O O . TYR A 1 83 ? 4.495 3.521 -3.045 1.00 96.88 83 TYR A O 1
ATOM 679 N N . TYR A 1 84 ? 4.428 5.620 -3.848 1.00 96.75 84 TYR A N 1
ATOM 680 C CA . TYR A 1 84 ? 5.855 5.771 -4.107 1.00 96.75 84 TYR A CA 1
ATOM 681 C C . TYR A 1 84 ? 6.384 6.999 -3.376 1.00 96.75 84 TYR A C 1
ATOM 683 O O . TYR A 1 84 ? 6.123 8.137 -3.774 1.00 96.75 84 TYR A O 1
ATOM 691 N N . TYR A 1 85 ? 7.174 6.739 -2.340 1.00 95.31 85 TYR A N 1
ATOM 692 C CA . TYR A 1 85 ? 7.922 7.739 -1.585 1.00 95.31 85 TYR A CA 1
ATOM 693 C C . TYR A 1 85 ? 9.390 7.649 -2.018 1.00 95.31 85 TYR A C 1
ATOM 695 O O . TYR A 1 85 ? 10.192 6.937 -1.419 1.00 95.31 85 TYR A O 1
ATOM 703 N N . THR A 1 86 ? 9.711 8.263 -3.156 1.00 93.75 86 THR A N 1
ATOM 704 C CA . THR A 1 86 ? 11.003 8.091 -3.849 1.00 93.75 86 THR A CA 1
ATOM 705 C C . THR A 1 86 ? 11.826 9.369 -3.933 1.00 93.75 86 THR A C 1
ATOM 707 O O . THR A 1 86 ? 12.975 9.312 -4.365 1.00 93.75 86 THR A O 1
ATOM 710 N N . GLU A 1 87 ? 11.261 10.514 -3.554 1.00 93.81 87 GLU A N 1
ATOM 711 C CA . GLU A 1 87 ? 11.958 11.798 -3.523 1.00 93.81 87 GLU A CA 1
ATOM 712 C C . GLU A 1 87 ? 12.147 12.302 -2.086 1.00 93.81 87 GLU A C 1
ATOM 714 O O . GLU A 1 87 ? 11.339 11.997 -1.204 1.00 93.81 87 GLU A O 1
ATOM 719 N N . PRO A 1 88 ? 13.176 13.132 -1.835 1.00 92.75 88 PRO A N 1
ATOM 720 C CA . PRO A 1 88 ? 13.343 13.787 -0.547 1.00 92.75 88 PRO A CA 1
ATOM 721 C C . PRO A 1 88 ? 12.086 14.550 -0.120 1.00 92.75 88 PRO A C 1
ATOM 723 O O . PRO A 1 88 ? 11.500 15.324 -0.889 1.00 92.75 88 PRO A O 1
ATOM 726 N N . GLY A 1 89 ? 11.693 14.338 1.133 1.00 92.88 89 GLY A N 1
ATOM 727 C CA . GLY A 1 89 ? 10.513 14.958 1.723 1.00 92.88 89 GLY A CA 1
ATOM 728 C C . GLY A 1 89 ? 9.185 14.366 1.257 1.00 92.88 89 GLY A C 1
ATOM 729 O O . GLY A 1 89 ? 8.155 14.950 1.578 1.00 92.88 89 GLY A O 1
ATOM 730 N N . ASP A 1 90 ? 9.170 13.258 0.513 1.00 95.62 90 ASP A N 1
ATOM 731 C CA . ASP A 1 90 ? 7.938 12.500 0.297 1.00 95.62 90 ASP A CA 1
ATOM 732 C C . ASP A 1 90 ? 7.393 12.003 1.648 1.00 95.62 90 ASP A C 1
ATOM 734 O O . ASP A 1 90 ? 8.124 11.440 2.461 1.00 95.62 90 ASP A O 1
ATOM 738 N N . HIS A 1 91 ? 6.113 12.257 1.907 1.00 95.75 91 HIS A N 1
ATOM 739 C CA . HIS A 1 91 ? 5.433 11.924 3.154 1.00 95.75 91 HIS A CA 1
ATOM 740 C C . HIS A 1 91 ? 3.915 11.908 2.973 1.00 95.75 91 HIS A C 1
ATOM 742 O O . HIS A 1 91 ? 3.355 12.489 2.038 1.00 95.75 91 HIS A O 1
ATOM 748 N N . ILE A 1 92 ? 3.249 11.303 3.945 1.00 95.62 92 ILE A N 1
ATOM 749 C CA . ILE A 1 92 ? 1.824 11.457 4.194 1.00 95.62 92 ILE A CA 1
ATOM 750 C C . ILE A 1 92 ? 1.662 11.859 5.663 1.00 95.62 92 ILE A C 1
ATOM 752 O O . ILE A 1 92 ? 2.248 11.239 6.547 1.00 95.62 92 ILE A O 1
ATOM 756 N N . GLY A 1 93 ? 0.959 12.960 5.914 1.00 94.81 93 GLY A N 1
ATOM 757 C CA . GLY A 1 93 ? 0.672 13.441 7.261 1.00 94.81 93 GLY A CA 1
ATOM 758 C C . GLY A 1 93 ? -0.346 12.556 7.979 1.00 94.81 93 GLY A C 1
ATOM 759 O O . GLY A 1 93 ? -0.970 11.682 7.374 1.00 94.81 93 GLY A O 1
ATOM 760 N N . PHE A 1 94 ? -0.538 12.802 9.275 1.00 94.00 94 PHE A N 1
ATOM 761 C CA . PHE A 1 94 ? -1.570 12.117 10.051 1.00 94.00 94 PHE A CA 1
ATOM 762 C C . PHE A 1 94 ? -2.958 12.373 9.465 1.00 94.00 94 PHE A C 1
ATOM 764 O O . PHE A 1 94 ? -3.368 13.520 9.285 1.00 94.00 94 PHE A O 1
ATOM 771 N N . HIS A 1 95 ? -3.681 11.293 9.197 1.00 93.19 95 HIS A N 1
ATOM 772 C CA . HIS A 1 95 ? -5.063 11.311 8.743 1.00 93.19 95 HIS A CA 1
ATOM 773 C C . HIS A 1 95 ? -5.727 9.974 9.083 1.00 93.19 95 HIS A C 1
ATOM 775 O O . HIS A 1 95 ? -5.046 8.992 9.379 1.00 93.19 95 HIS A O 1
ATOM 781 N N . TYR A 1 96 ? -7.056 9.969 9.044 1.00 90.69 96 TYR A N 1
ATOM 782 C CA . TYR A 1 96 ? -7.855 8.750 8.993 1.00 90.69 96 TYR A CA 1
ATOM 783 C C . TYR A 1 96 ? -8.118 8.386 7.532 1.00 90.69 96 TYR A C 1
ATOM 785 O O . TYR A 1 96 ? -8.274 9.279 6.687 1.00 90.69 96 TYR A O 1
ATOM 793 N N . ASP A 1 97 ? -8.221 7.093 7.243 1.00 88.69 97 ASP A N 1
ATOM 794 C CA . ASP A 1 97 ? -8.528 6.580 5.909 1.00 88.69 97 ASP A CA 1
ATOM 795 C C . ASP A 1 97 ? -10.039 6.660 5.682 1.00 88.69 97 ASP A C 1
ATOM 797 O O . ASP A 1 97 ? -10.774 5.673 5.629 1.00 88.69 97 ASP A O 1
ATOM 801 N N . THR A 1 98 ? -10.521 7.892 5.535 1.00 83.06 98 THR A N 1
ATOM 802 C CA . THR A 1 98 ? -11.952 8.142 5.381 1.00 83.06 98 THR A CA 1
ATOM 803 C C . THR A 1 98 ? -12.505 7.480 4.117 1.00 83.06 98 THR A C 1
ATOM 805 O O . THR A 1 98 ? -11.871 7.427 3.058 1.00 83.06 98 THR A O 1
ATOM 808 N N . SER A 1 99 ? -13.717 6.946 4.238 1.00 77.25 99 SER A N 1
ATOM 809 C CA . SER A 1 99 ? -14.442 6.298 3.154 1.00 77.25 99 SER A CA 1
ATOM 810 C C . SER A 1 99 ? -15.776 6.981 2.901 1.00 77.25 99 SER A C 1
ATOM 812 O O . SER A 1 99 ? -16.417 7.466 3.828 1.00 77.25 99 SER A O 1
ATOM 814 N N . TYR A 1 100 ? -16.222 6.952 1.646 1.00 80.06 100 TYR A N 1
ATOM 815 C CA . TYR A 1 100 ? -17.595 7.294 1.277 1.00 80.06 100 TYR A CA 1
ATOM 816 C C . TYR A 1 100 ? -18.568 6.109 1.426 1.00 80.06 100 TYR A C 1
ATOM 818 O O . TYR A 1 100 ? -19.763 6.268 1.181 1.00 80.06 100 TYR A O 1
ATOM 826 N N . TYR A 1 101 ? -18.084 4.919 1.801 1.00 80.56 101 TYR A N 1
ATOM 827 C CA . TYR A 1 101 ? -18.912 3.727 1.989 1.00 80.56 101 TYR A CA 1
ATOM 828 C C . TYR A 1 101 ? -19.475 3.659 3.409 1.00 80.56 101 TYR A C 1
ATOM 830 O O . TYR A 1 101 ? -18.806 4.002 4.380 1.00 80.56 101 TYR A O 1
ATOM 838 N N . ASN A 1 102 ? -20.711 3.175 3.532 1.00 82.38 102 ASN A N 1
ATOM 839 C CA . ASN A 1 102 ? -21.327 2.939 4.832 1.00 82.38 102 ASN A CA 1
ATOM 840 C C . ASN A 1 102 ? -20.795 1.632 5.444 1.00 82.38 102 ASN A C 1
ATOM 842 O O . ASN A 1 102 ? -20.973 0.565 4.856 1.00 82.38 102 ASN A O 1
ATOM 846 N N . GLY A 1 103 ? -20.187 1.716 6.628 1.00 85.56 103 GLY A N 1
ATOM 847 C CA . GLY A 1 103 ? -19.643 0.577 7.372 1.00 85.56 103 GLY A CA 1
ATOM 848 C C . GLY A 1 103 ? -18.136 0.672 7.620 1.00 85.56 103 GLY A C 1
ATOM 849 O O . GLY A 1 103 ? -17.507 1.686 7.332 1.00 85.56 103 GLY A O 1
ATOM 850 N N . ALA A 1 104 ? -17.560 -0.393 8.184 1.00 90.00 104 ALA A N 1
ATOM 851 C CA . ALA A 1 104 ? -16.117 -0.488 8.390 1.00 90.00 104 ALA A CA 1
ATOM 852 C C . ALA A 1 104 ? -15.394 -0.689 7.050 1.00 90.00 104 ALA A C 1
ATOM 854 O O . ALA A 1 104 ? -15.800 -1.529 6.241 1.00 90.00 104 ALA A O 1
ATOM 855 N N . ARG A 1 105 ? -14.296 0.039 6.841 1.00 92.19 105 ARG A N 1
ATOM 856 C CA . ARG A 1 105 ? -13.418 -0.121 5.681 1.00 92.19 105 ARG A CA 1
ATOM 857 C C . ARG A 1 105 ? -12.026 -0.442 6.180 1.00 92.19 105 ARG A C 1
ATOM 859 O O . ARG A 1 105 ? -11.400 0.365 6.852 1.00 92.19 105 ARG A O 1
ATOM 866 N N . TYR A 1 106 ? -11.529 -1.608 5.801 1.00 94.62 106 TYR A N 1
ATOM 867 C CA . TYR A 1 106 ? -10.185 -2.015 6.172 1.00 94.62 106 TYR A CA 1
ATOM 868 C C . TYR A 1 106 ? -9.187 -1.617 5.090 1.00 94.62 106 TYR A C 1
ATOM 870 O O . TYR A 1 106 ? -9.330 -2.023 3.935 1.00 94.62 106 TYR A O 1
ATOM 878 N N . THR A 1 107 ? -8.164 -0.863 5.481 1.00 95.25 107 THR A N 1
ATOM 879 C CA . THR A 1 107 ? -6.994 -0.591 4.646 1.00 95.25 107 THR A CA 1
ATOM 880 C C . THR A 1 107 ? -5.933 -1.644 4.916 1.00 95.25 107 THR A C 1
ATOM 882 O O . THR A 1 107 ? -5.677 -2.015 6.063 1.00 95.25 107 THR A O 1
ATOM 885 N N . ILE A 1 108 ? -5.298 -2.115 3.842 1.00 96.56 108 ILE A N 1
ATOM 886 C CA . ILE A 1 108 ? -4.175 -3.045 3.895 1.00 96.56 108 ILE A CA 1
ATOM 887 C C . ILE A 1 108 ? -2.976 -2.376 3.236 1.00 96.56 108 ILE A C 1
ATOM 889 O O . ILE A 1 108 ? -3.032 -1.996 2.068 1.00 96.56 108 ILE A O 1
ATOM 893 N N . LEU A 1 109 ? -1.881 -2.270 3.980 1.00 97.00 109 LEU A N 1
ATOM 894 C CA . LEU A 1 109 ? -0.592 -1.815 3.475 1.00 97.00 109 LEU A CA 1
ATOM 895 C C . LEU A 1 109 ? 0.333 -3.019 3.355 1.00 97.00 109 LEU A C 1
ATOM 897 O O . LEU A 1 109 ? 0.452 -3.797 4.301 1.00 97.00 109 LEU A O 1
ATOM 901 N N . MET A 1 110 ? 0.999 -3.160 2.211 1.00 97.19 110 MET A N 1
ATOM 902 C CA . MET A 1 110 ? 2.032 -4.170 2.000 1.00 97.19 110 MET A CA 1
ATOM 903 C C . MET A 1 110 ? 3.344 -3.496 1.614 1.00 97.19 110 MET A C 1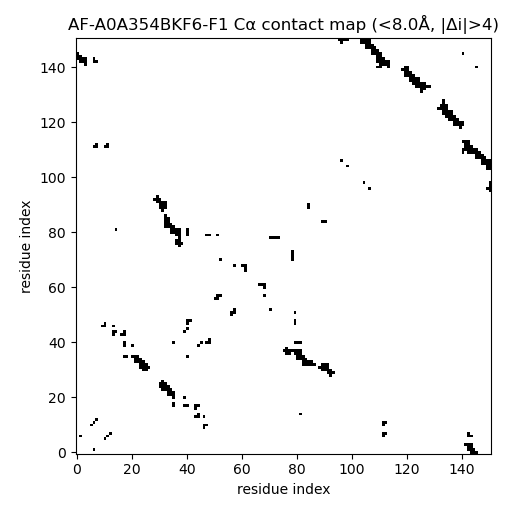
ATOM 905 O O . MET A 1 110 ? 3.396 -2.765 0.625 1.00 97.19 110 MET A O 1
ATOM 909 N N . GLY A 1 111 ? 4.403 -3.750 2.382 1.00 96.88 111 GLY A N 1
ATOM 910 C CA . GLY A 1 111 ? 5.742 -3.283 2.034 1.00 96.88 111 GLY A CA 1
ATOM 911 C C . GLY A 1 111 ? 6.227 -3.974 0.760 1.00 96.88 111 GLY A C 1
ATOM 912 O O . GLY A 1 111 ? 6.098 -5.191 0.628 1.00 96.88 111 GLY A O 1
ATOM 913 N N . LEU A 1 112 ? 6.778 -3.214 -0.191 1.00 96.94 112 LEU A N 1
ATOM 914 C CA . LEU A 1 112 ? 7.292 -3.755 -1.462 1.00 96.94 112 LEU A CA 1
ATOM 915 C C . LEU A 1 112 ? 8.788 -3.522 -1.624 1.00 96.94 112 LEU A C 1
ATOM 917 O O . LEU A 1 112 ? 9.538 -4.438 -1.939 1.00 96.94 112 LEU A O 1
ATOM 921 N N . VAL A 1 113 ? 9.219 -2.279 -1.425 1.00 94.75 113 VAL A N 1
ATOM 922 C CA . VAL A 1 113 ? 10.616 -1.865 -1.509 1.00 94.75 113 VAL A CA 1
ATOM 923 C C . VAL A 1 113 ? 10.865 -0.905 -0.366 1.00 94.75 113 VAL A C 1
ATOM 925 O O . VAL A 1 113 ? 10.218 0.137 -0.303 1.00 94.75 113 VAL A O 1
ATOM 928 N N . ASP A 1 114 ? 11.840 -1.226 0.474 1.00 91.12 114 ASP A N 1
ATOM 929 C CA . ASP A 1 114 ? 12.379 -0.281 1.439 1.00 91.12 114 ASP A CA 1
ATOM 930 C C . ASP A 1 114 ? 13.883 -0.119 1.213 1.00 91.12 114 ASP A C 1
ATOM 932 O O . ASP A 1 114 ? 14.646 -1.086 1.159 1.00 91.12 114 ASP A O 1
ATOM 936 N N . ARG A 1 115 ? 14.284 1.128 0.982 1.00 88.31 115 ARG A N 1
ATOM 937 C CA . ARG A 1 115 ? 15.680 1.568 0.840 1.00 88.31 115 ARG A CA 1
ATOM 938 C C . ARG A 1 115 ? 15.951 2.805 1.694 1.00 88.31 115 ARG A C 1
ATOM 940 O O . ARG A 1 115 ? 17.005 3.420 1.558 1.00 88.31 115 ARG A O 1
ATOM 947 N N . SER A 1 116 ? 14.978 3.208 2.505 1.00 86.00 116 SER A N 1
ATOM 948 C CA . SER A 1 116 ? 15.074 4.372 3.364 1.00 86.00 116 SER A CA 1
ATOM 949 C C . SER A 1 116 ? 15.525 3.931 4.747 1.00 86.00 116 SER A C 1
ATOM 951 O O . SER A 1 116 ? 15.200 2.848 5.212 1.00 86.00 116 SER A O 1
ATOM 953 N N . THR A 1 117 ? 16.263 4.791 5.435 1.00 83.31 117 THR A N 1
ATOM 954 C CA . THR A 1 117 ? 16.535 4.622 6.869 1.00 83.31 117 THR A CA 1
ATOM 955 C C . THR A 1 117 ? 15.575 5.446 7.730 1.00 83.31 117 THR A C 1
ATOM 957 O O . THR A 1 117 ? 15.641 5.391 8.956 1.00 83.31 117 THR A O 1
ATOM 960 N N . GLN A 1 118 ? 14.698 6.233 7.095 1.00 86.38 118 GLN A N 1
ATOM 961 C CA . GLN A 1 118 ? 13.844 7.226 7.750 1.00 86.38 118 GLN A CA 1
ATOM 962 C C . GLN A 1 118 ? 12.348 7.019 7.488 1.00 86.38 118 GLN A C 1
ATOM 964 O O . GLN A 1 118 ? 11.533 7.546 8.241 1.00 86.38 118 GLN A O 1
ATOM 969 N N . CYS A 1 119 ? 11.964 6.276 6.445 1.00 89.31 119 CYS A N 1
ATOM 970 C CA . CYS A 1 119 ? 10.556 6.024 6.154 1.00 89.31 119 CYS A CA 1
ATOM 971 C C . CYS A 1 119 ? 9.998 5.009 7.147 1.00 89.31 119 CYS A C 1
ATOM 973 O O . CYS A 1 119 ? 10.480 3.884 7.240 1.00 89.31 119 CYS A O 1
ATOM 975 N N . LYS A 1 120 ? 8.966 5.419 7.877 1.00 94.69 120 LYS A N 1
ATOM 976 C CA . LYS A 1 120 ? 8.244 4.575 8.822 1.00 94.69 120 LYS A CA 1
ATOM 977 C C . LYS A 1 120 ? 6.757 4.849 8.693 1.00 94.69 120 LYS A C 1
ATOM 979 O O . LYS A 1 120 ? 6.357 5.981 8.418 1.00 94.69 120 LYS A O 1
ATOM 984 N N . LEU A 1 121 ? 5.949 3.831 8.948 1.00 95.50 121 LEU A N 1
ATOM 985 C CA . LEU A 1 121 ? 4.543 4.031 9.252 1.00 95.50 121 LEU A CA 1
ATOM 986 C C . LEU A 1 121 ? 4.436 4.502 10.703 1.00 95.50 121 LEU A C 1
ATOM 988 O O . LEU A 1 121 ? 4.915 3.824 11.612 1.00 95.50 121 LEU A O 1
ATOM 992 N N . VAL A 1 122 ? 3.816 5.659 10.909 1.00 96.12 122 VAL A N 1
ATOM 993 C CA . VAL A 1 122 ? 3.591 6.233 12.236 1.00 96.12 122 VAL A CA 1
ATOM 994 C C . VAL A 1 122 ? 2.102 6.176 12.547 1.00 96.12 122 VAL A C 1
ATOM 996 O O . VAL A 1 122 ? 1.290 6.673 11.769 1.00 96.12 122 VAL A O 1
ATOM 999 N N . CYS A 1 123 ? 1.747 5.575 13.680 1.00 95.56 123 CYS A N 1
ATOM 1000 C CA . CYS A 1 123 ? 0.364 5.362 14.092 1.00 95.56 123 CYS A CA 1
ATOM 1001 C C . CYS A 1 123 ? 0.107 5.944 15.485 1.00 95.56 123 CYS A C 1
ATOM 1003 O O . CYS A 1 123 ? 0.875 5.700 16.417 1.00 95.56 123 CYS A O 1
ATOM 1005 N N . GLU A 1 124 ? -1.033 6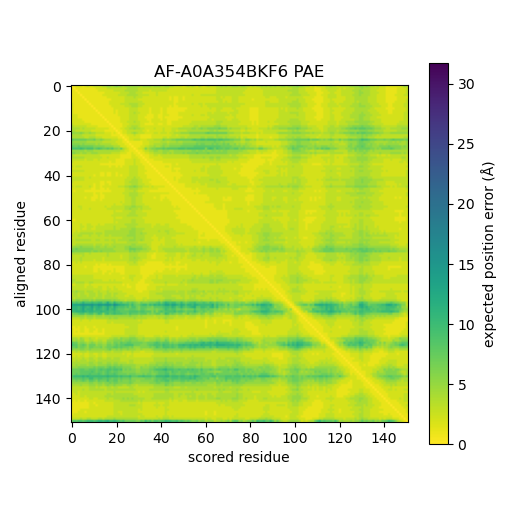.616 15.648 1.00 95.12 124 GLU A N 1
ATOM 1006 C CA . GLU A 1 124 ? -1.601 6.968 16.954 1.00 95.12 124 GLU A CA 1
ATOM 1007 C C . GLU A 1 124 ? -2.744 6.001 17.277 1.00 95.12 124 GLU A C 1
ATOM 1009 O O . GLU A 1 124 ? -3.897 6.198 16.893 1.00 95.12 124 GLU A O 1
ATOM 1014 N N . LEU A 1 125 ? -2.417 4.910 17.966 1.00 94.12 125 LEU A N 1
ATOM 1015 C CA . LEU A 1 125 ? -3.405 3.924 18.388 1.00 94.12 125 LEU A CA 1
ATOM 1016 C C . LEU A 1 125 ? -4.241 4.474 19.543 1.00 94.12 125 LEU A C 1
ATOM 1018 O O . LEU A 1 125 ? -3.723 5.181 20.405 1.00 94.12 125 LEU A O 1
ATOM 1022 N N . PHE A 1 126 ? -5.519 4.097 19.588 1.00 93.00 126 PHE A N 1
ATOM 1023 C CA . PHE A 1 126 ? -6.462 4.491 20.646 1.00 93.00 126 PHE A CA 1
ATOM 1024 C C . PHE A 1 126 ? -6.629 6.005 20.826 1.00 93.00 126 PHE A C 1
ATOM 1026 O O . PHE A 1 126 ? -7.078 6.458 21.878 1.00 93.00 126 PHE A O 1
ATOM 1033 N N . LYS A 1 127 ? -6.290 6.792 19.801 1.00 89.69 127 LYS A N 1
ATOM 1034 C CA . LYS A 1 127 ? -6.595 8.218 19.772 1.00 89.69 127 LYS A CA 1
ATOM 1035 C C . LYS A 1 127 ? -8.095 8.426 19.971 1.00 89.69 127 LYS A C 1
ATOM 1037 O O . LYS A 1 127 ? -8.898 7.746 19.335 1.00 89.69 127 LYS A O 1
ATOM 1042 N N . ASP A 1 128 ? -8.442 9.313 20.898 1.00 89.00 128 ASP A N 1
ATOM 1043 C CA . ASP A 1 128 ? -9.819 9.640 21.285 1.00 89.00 128 ASP A CA 1
ATOM 1044 C C . ASP A 1 128 ? -10.664 8.437 21.759 1.00 89.00 128 ASP A C 1
ATOM 1046 O O . ASP A 1 128 ? -11.889 8.525 21.867 1.00 89.00 128 ASP A O 1
ATOM 1050 N N . HIS A 1 129 ? -10.032 7.301 22.089 1.00 91.81 129 HIS A N 1
ATOM 1051 C CA . HIS A 1 129 ? -10.744 6.146 22.624 1.00 91.81 129 HIS A CA 1
ATOM 1052 C C . HIS A 1 129 ? -11.209 6.442 24.062 1.00 91.81 129 HIS A C 1
ATOM 1054 O O . HIS A 1 129 ? -10.395 6.842 24.894 1.00 91.81 129 HIS A O 1
ATOM 1060 N N . PRO A 1 130 ? -12.481 6.181 24.421 1.00 92.56 130 PRO A N 1
ATOM 1061 C CA . PRO A 1 130 ? -13.056 6.638 25.692 1.00 92.56 130 PRO A CA 1
ATOM 1062 C C . PRO A 1 130 ? -12.375 6.058 26.939 1.00 92.56 130 PRO A C 1
ATOM 1064 O O . PRO A 1 130 ? -12.449 6.640 28.017 1.00 92.56 130 PRO A O 1
ATOM 1067 N N . THR A 1 131 ? -11.744 4.889 26.812 1.00 94.81 131 THR A N 1
ATOM 1068 C CA . THR A 1 131 ? -11.181 4.135 27.946 1.00 94.81 131 THR A CA 1
ATOM 1069 C C . THR A 1 131 ? -9.730 3.692 27.769 1.00 94.81 131 THR A C 1
ATOM 1071 O O . THR A 1 131 ? -9.155 3.133 28.700 1.00 94.81 131 THR A O 1
ATOM 1074 N N . GLN A 1 132 ? -9.126 3.902 26.596 1.00 95.00 132 GLN A N 1
ATOM 1075 C CA . GLN A 1 132 ? -7.774 3.418 26.302 1.00 95.00 132 GLN A CA 1
ATOM 1076 C C . GLN A 1 132 ? -6.846 4.611 26.122 1.00 95.00 132 GLN A C 1
ATOM 1078 O O . GLN A 1 132 ? -7.213 5.587 25.479 1.00 95.00 132 GLN A O 1
ATOM 1083 N N . GLN A 1 133 ? -5.649 4.530 26.700 1.00 94.62 133 GLN A N 1
ATOM 1084 C CA . GLN A 1 133 ? -4.657 5.591 26.557 1.00 94.62 133 GLN A CA 1
ATOM 1085 C C . GLN A 1 133 ? -4.089 5.599 25.132 1.00 94.62 133 GLN A C 1
ATOM 1087 O O . GLN A 1 133 ? -3.753 4.518 24.628 1.00 94.62 133 GLN A O 1
ATOM 1092 N N . PRO A 1 134 ? -3.928 6.780 24.504 1.00 95.19 134 PRO A N 1
ATOM 1093 C CA . PRO A 1 134 ? -3.273 6.890 23.212 1.00 95.19 134 PRO A CA 1
ATOM 1094 C C . PRO A 1 134 ? -1.875 6.269 23.236 1.00 95.19 134 PRO A C 1
ATOM 1096 O O . PRO A 1 134 ? -1.120 6.426 24.200 1.00 95.19 134 PRO A O 1
ATOM 1099 N N . ARG A 1 135 ? -1.515 5.557 22.167 1.00 96.50 135 ARG A N 1
ATOM 1100 C CA . ARG A 1 135 ? -0.199 4.931 22.012 1.00 96.50 135 ARG A CA 1
ATOM 1101 C C . ARG A 1 135 ? 0.417 5.311 20.676 1.00 96.50 135 ARG A C 1
ATOM 1103 O O . ARG A 1 135 ? -0.135 4.995 19.627 1.00 96.50 135 ARG A O 1
ATOM 1110 N N . HIS A 1 136 ? 1.597 5.917 20.739 1.00 96.75 136 HIS A N 1
ATOM 1111 C CA . HIS A 1 136 ? 2.444 6.154 19.574 1.00 96.75 136 HIS A CA 1
ATOM 1112 C C . HIS A 1 136 ? 3.151 4.864 19.165 1.00 96.75 136 HIS A C 1
ATOM 1114 O O . HIS A 1 136 ? 3.708 4.159 20.012 1.00 96.75 136 HIS A O 1
ATOM 1120 N N . LEU A 1 137 ? 3.133 4.558 17.873 1.00 96.31 137 LEU A N 1
ATOM 1121 C CA . LEU A 1 137 ? 3.810 3.407 17.296 1.00 96.31 137 LEU A CA 1
ATOM 1122 C C . LEU A 1 137 ? 4.511 3.817 16.003 1.00 96.31 137 LEU A C 1
ATOM 1124 O O . LEU A 1 137 ? 3.912 4.460 15.147 1.00 96.31 137 LEU A O 1
ATOM 1128 N N . GLU A 1 138 ? 5.762 3.393 15.846 1.00 95.94 138 GLU A N 1
ATOM 1129 C CA . GLU A 1 138 ? 6.516 3.533 14.602 1.00 95.94 138 GLU A CA 1
ATOM 1130 C C . GLU A 1 138 ? 6.894 2.149 14.092 1.00 95.94 138 GLU A C 1
ATOM 1132 O O . GLU A 1 138 ? 7.492 1.357 14.822 1.00 95.94 138 GLU A O 1
ATOM 1137 N N . LEU A 1 139 ? 6.552 1.864 12.840 1.00 93.81 139 LEU A N 1
ATOM 1138 C CA . LEU A 1 139 ? 6.803 0.583 12.195 1.00 93.81 139 LEU A CA 1
ATOM 1139 C C . LEU A 1 139 ? 7.653 0.792 10.947 1.00 93.81 139 LEU A C 1
ATOM 1141 O O . LEU A 1 139 ? 7.329 1.616 10.091 1.00 93.81 139 LEU A O 1
ATOM 1145 N N . ILE A 1 140 ? 8.719 0.007 10.828 1.00 93.44 140 ILE A N 1
ATOM 1146 C CA . ILE A 1 140 ? 9.350 -0.242 9.532 1.00 93.44 140 ILE A CA 1
ATOM 1147 C C . ILE A 1 140 ? 8.454 -1.249 8.806 1.00 93.44 140 ILE A C 1
ATOM 1149 O O . ILE A 1 140 ? 8.010 -2.220 9.415 1.00 93.44 140 ILE A O 1
ATOM 1153 N N . THR A 1 141 ? 8.147 -0.999 7.535 1.00 92.81 141 THR A N 1
ATOM 1154 C CA . THR A 1 141 ? 7.342 -1.909 6.709 1.00 92.81 141 THR A CA 1
ATOM 1155 C C . THR A 1 141 ? 8.241 -2.533 5.650 1.00 92.81 141 THR A C 1
ATOM 1157 O O . THR A 1 141 ? 8.349 -2.011 4.535 1.00 92.81 141 THR A O 1
ATOM 1160 N N . GLU A 1 142 ? 8.915 -3.624 6.012 1.00 94.81 142 GLU A N 1
ATOM 1161 C CA . GLU A 1 142 ? 9.837 -4.322 5.116 1.00 94.81 142 GLU A CA 1
ATOM 1162 C C . GLU A 1 142 ? 9.084 -4.983 3.945 1.00 94.81 142 GLU A C 1
ATOM 1164 O O . GLU A 1 142 ? 7.869 -5.209 4.021 1.00 94.81 142 GLU A O 1
ATOM 1169 N N . PRO A 1 143 ? 9.767 -5.324 2.834 1.00 96.81 143 PRO A N 1
ATOM 1170 C CA . PRO A 1 143 ? 9.152 -6.077 1.747 1.00 96.81 143 PRO A CA 1
ATOM 1171 C C . PRO A 1 143 ? 8.450 -7.355 2.233 1.00 96.81 143 PRO A C 1
ATOM 1173 O O . PRO A 1 143 ? 9.083 -8.282 2.737 1.00 96.81 143 PRO A O 1
ATOM 1176 N N . GLY A 1 144 ? 7.132 -7.406 2.043 1.00 97.06 144 GLY A N 1
ATOM 1177 C CA . GLY A 1 144 ? 6.268 -8.505 2.465 1.00 97.06 144 GLY A CA 1
ATOM 1178 C C . GLY A 1 144 ? 5.630 -8.344 3.837 1.00 97.06 144 GLY A C 1
ATOM 1179 O O . GLY A 1 144 ? 4.770 -9.164 4.178 1.00 97.06 144 GLY A O 1
ATOM 1180 N N . ASP A 1 145 ? 5.963 -7.314 4.610 1.00 96.88 145 ASP A N 1
ATOM 1181 C CA . ASP A 1 145 ? 5.180 -6.945 5.787 1.00 96.88 145 ASP A CA 1
ATOM 1182 C C . ASP A 1 145 ? 3.792 -6.475 5.386 1.00 96.88 145 ASP A C 1
ATOM 1184 O O . ASP A 1 145 ? 3.601 -5.870 4.332 1.00 96.88 145 ASP A O 1
ATOM 1188 N N . MET A 1 146 ? 2.815 -6.791 6.234 1.00 97.06 146 MET A N 1
ATOM 1189 C CA . MET A 1 146 ? 1.425 -6.421 6.025 1.00 97.06 146 MET A CA 1
ATOM 1190 C C . MET A 1 146 ? 0.902 -5.732 7.277 1.00 97.06 146 MET A C 1
ATOM 1192 O O . MET A 1 146 ? 0.964 -6.299 8.368 1.00 97.06 146 MET A O 1
ATOM 1196 N N . VAL A 1 147 ? 0.348 -4.539 7.098 1.00 97.00 147 VAL A N 1
ATOM 1197 C CA . VAL A 1 147 ? -0.396 -3.813 8.127 1.00 97.00 147 VAL A CA 1
ATOM 1198 C C . VAL A 1 147 ? -1.853 -3.759 7.696 1.00 97.00 147 VAL A C 1
ATOM 1200 O O . VAL A 1 147 ? -2.142 -3.505 6.530 1.00 97.00 147 VAL A O 1
ATOM 1203 N N . ILE A 1 148 ? -2.766 -4.002 8.631 1.00 96.19 148 ILE A N 1
ATOM 1204 C CA . ILE A 1 148 ? -4.205 -3.860 8.420 1.00 96.19 148 ILE A CA 1
ATOM 1205 C C . ILE A 1 148 ? -4.802 -3.030 9.548 1.00 96.19 148 ILE A C 1
ATOM 1207 O O . ILE A 1 148 ? -4.454 -3.219 10.714 1.00 96.19 148 ILE A O 1
ATOM 1211 N N . PHE A 1 149 ? -5.703 -2.120 9.203 1.00 94.25 149 PHE A N 1
ATOM 1212 C CA . PHE A 1 149 ? -6.443 -1.306 10.160 1.00 94.25 149 PHE A CA 1
ATOM 1213 C C . PHE A 1 149 ? -7.803 -0.916 9.579 1.00 94.25 149 PHE A C 1
ATOM 1215 O O . PHE A 1 149 ? -8.001 -0.966 8.367 1.00 94.25 149 PHE A O 1
ATOM 1222 N N . ASN A 1 150 ? -8.747 -0.568 10.452 1.00 91.62 150 ASN A N 1
ATOM 1223 C CA . ASN A 1 150 ? -9.997 0.071 10.046 1.00 91.62 150 ASN A CA 1
ATOM 1224 C C . ASN A 1 150 ? -9.727 1.569 9.856 1.00 91.62 150 ASN A C 1
ATOM 1226 O O . ASN A 1 150 ? -9.129 2.173 10.750 1.00 91.62 150 ASN A O 1
ATOM 1230 N N . GLY A 1 151 ? -10.100 2.100 8.694 1.00 85.50 151 GLY A N 1
ATOM 1231 C CA . GLY A 1 151 ? -9.831 3.477 8.277 1.00 85.50 151 GLY A CA 1
ATOM 1232 C C . GLY A 1 151 ? -10.609 4.538 9.033 1.00 85.50 151 GLY A C 1
ATOM 1233 O O . GLY A 1 151 ? -11.677 4.216 9.603 1.00 85.50 151 GLY A O 1
#

Solvent-accessible surface area (backbone atoms only — not comparable to full-atom values): 9149 Å² total; per-residue (Å²): 107,50,60,45,70,57,31,55,68,64,47,36,55,36,61,57,69,49,53,88,62,50,50,71,50,76,44,91,96,44,35,26,39,29,34,34,42,18,68,55,31,63,75,68,27,51,65,60,51,54,54,70,68,27,65,70,52,48,54,49,49,20,63,75,72,71,45,90,78,74,82,66,60,92,87,40,52,71,65,56,53,49,79,43,74,84,55,93,81,39,46,72,52,96,77,72,58,80,67,94,64,93,71,93,48,75,48,75,48,68,24,57,82,70,90,64,97,77,71,58,54,76,42,70,42,47,62,91,40,96,86,46,77,66,40,84,46,77,39,77,56,48,35,18,31,68,50,76,47,74,69

Radius of gyration: 15.86 Å; Cα contacts (8 Å, |Δi|>4): 212; chains: 1; bounding box: 38×39×45 Å

Foldseek 3Di:
DDPQVCLQPQQLVLVVVCPVVWDFDDDPPFFTWTKDWLVSCVVRVCVQVCLLPPPVNQVVVCVVVVHRDDQDDSPHRVSGMDIGPDDPPGDGDDDAPDDPDPDWDKDKDAARDDPDPPDWDWDFPCVVPPPDDTDIDTHDHHHGRMDMDTD

Secondary structure (DSSP, 8-state):
---HHHHHHHTHHHHHHGGGG-EEEEETTTEEEEEE-HHHHHHH-HHHHHHHH-HHHHHHHHHHHTS---PPPTT-TTTT-EEE--STT-EE-S-----SSSS--EEEEE------SS--EEEEETTT-SSS--EEEEE---TT-EEEEE-